Protein AF-A0A6H9WUI4-F1 (afdb_monomer_lite)

Structure (mmCIF, N/CA/C/O backbone):
data_AF-A0A6H9WUI4-F1
#
_entry.id   AF-A0A6H9WUI4-F1
#
loop_
_atom_site.group_PDB
_atom_site.id
_atom_site.type_symbol
_atom_site.label_atom_id
_atom_site.label_alt_id
_atom_site.label_comp_id
_atom_site.label_asym_id
_atom_site.label_entity_id
_atom_site.label_seq_id
_atom_site.pdbx_PDB_ins_code
_atom_site.Cartn_x
_atom_site.Cartn_y
_atom_site.Cartn_z
_atom_site.occupancy
_atom_site.B_iso_or_equiv
_atom_site.auth_seq_id
_atom_site.auth_comp_id
_atom_site.auth_asym_id
_atom_site.auth_atom_id
_atom_site.pdbx_PDB_model_num
ATOM 1 N N . MET A 1 1 ? 22.957 -16.340 -54.288 1.00 43.41 1 MET A N 1
ATOM 2 C CA . MET A 1 1 ? 23.029 -15.784 -52.915 1.00 43.41 1 MET A CA 1
ATOM 3 C C . MET A 1 1 ? 23.401 -14.308 -52.999 1.00 43.41 1 MET A C 1
ATOM 5 O O . MET A 1 1 ? 24.509 -13.999 -53.414 1.00 43.41 1 MET A O 1
ATOM 9 N N . VAL A 1 2 ? 22.471 -13.395 -52.703 1.00 37.38 2 VAL A N 1
ATOM 10 C CA . VAL A 1 2 ? 22.661 -11.944 -52.899 1.00 37.38 2 VAL A CA 1
ATOM 11 C C . VAL A 1 2 ? 23.048 -11.293 -51.569 1.00 37.38 2 VAL A C 1
ATOM 13 O O . VAL A 1 2 ? 22.235 -11.236 -50.652 1.00 37.38 2 VAL A O 1
ATOM 16 N N . LYS A 1 3 ? 24.286 -10.797 -51.455 1.00 42.44 3 LYS A N 1
ATOM 17 C CA . LYS A 1 3 ? 24.745 -9.995 -50.309 1.00 42.44 3 LYS A CA 1
ATOM 18 C C . LYS A 1 3 ? 24.276 -8.548 -50.497 1.00 42.44 3 LYS A C 1
ATOM 20 O O . LYS A 1 3 ? 24.784 -7.858 -51.377 1.00 42.44 3 LYS A O 1
ATOM 25 N N . ARG A 1 4 ? 23.324 -8.073 -49.688 1.00 42.03 4 ARG A N 1
ATOM 26 C CA . ARG A 1 4 ? 22.933 -6.652 -49.658 1.00 42.03 4 ARG A CA 1
ATOM 27 C C . ARG A 1 4 ? 23.746 -5.927 -48.583 1.00 42.03 4 ARG A C 1
ATOM 29 O O . ARG A 1 4 ? 23.638 -6.256 -47.408 1.00 42.03 4 ARG A O 1
ATOM 36 N N . LYS A 1 5 ? 24.568 -4.952 -48.985 1.00 41.75 5 LYS A N 1
ATOM 37 C CA . LYS A 1 5 ? 25.217 -3.997 -48.072 1.00 41.75 5 LYS A CA 1
ATOM 38 C C . LYS A 1 5 ? 24.222 -2.875 -47.771 1.00 41.75 5 LYS A C 1
ATOM 40 O O . LYS A 1 5 ? 23.892 -2.108 -48.671 1.00 41.75 5 LYS A O 1
ATOM 45 N N . ILE A 1 6 ? 23.751 -2.782 -46.531 1.00 48.28 6 ILE A N 1
ATOM 46 C CA . ILE A 1 6 ? 22.947 -1.650 -46.060 1.00 48.28 6 ILE A CA 1
ATOM 47 C C . ILE A 1 6 ? 23.926 -0.568 -45.602 1.00 48.28 6 ILE A C 1
ATOM 49 O O . ILE A 1 6 ? 24.725 -0.788 -44.696 1.00 48.28 6 ILE A O 1
ATOM 53 N N . LYS A 1 7 ? 23.909 0.583 -46.275 1.00 39.34 7 LYS A N 1
ATOM 54 C CA . LYS A 1 7 ? 24.725 1.752 -45.935 1.00 39.34 7 LYS A CA 1
ATOM 55 C C . LYS A 1 7 ? 23.821 2.734 -45.191 1.00 39.34 7 LYS A C 1
ATOM 57 O O . LYS A 1 7 ? 23.050 3.443 -45.830 1.00 39.34 7 LYS A O 1
ATOM 62 N N . MET A 1 8 ? 23.856 2.723 -43.857 1.00 41.19 8 MET A N 1
ATOM 63 C CA . MET A 1 8 ? 23.135 3.717 -43.053 1.00 41.19 8 MET A CA 1
ATOM 64 C C . MET A 1 8 ? 23.853 5.065 -43.175 1.00 41.19 8 MET A C 1
ATOM 66 O O . MET A 1 8 ? 25.068 5.145 -42.994 1.00 41.19 8 MET A O 1
ATOM 70 N N . LYS A 1 9 ? 23.112 6.112 -43.545 1.00 42.31 9 LYS A N 1
ATOM 71 C CA . LYS A 1 9 ? 23.585 7.498 -43.462 1.00 42.31 9 LYS A CA 1
ATOM 72 C C . LYS A 1 9 ? 23.380 7.982 -42.021 1.00 42.31 9 LYS A C 1
ATOM 74 O O . LYS A 1 9 ? 22.357 7.619 -41.440 1.00 42.31 9 LYS A O 1
ATOM 79 N N . PRO A 1 10 ? 24.294 8.782 -41.447 1.00 45.03 10 PRO A N 1
ATOM 80 C CA . PRO A 1 10 ? 24.057 9.383 -40.148 1.00 45.03 10 PRO A CA 1
ATOM 81 C C . PRO A 1 10 ? 22.957 10.428 -40.322 1.00 45.03 10 PRO A C 1
ATOM 83 O O . PRO A 1 10 ? 23.147 11.425 -41.014 1.00 45.03 10 PRO A O 1
ATOM 86 N N . THR A 1 11 ? 21.782 10.152 -39.767 1.00 49.56 11 THR A N 1
ATOM 87 C CA . THR A 1 11 ? 20.700 11.126 -39.655 1.00 49.56 11 THR A CA 1
ATOM 88 C C . THR A 1 11 ? 21.164 12.258 -38.753 1.00 49.56 11 THR A C 1
ATOM 90 O O . THR A 1 11 ? 21.470 12.056 -37.578 1.00 49.56 11 THR A O 1
ATOM 93 N N . GLU A 1 12 ? 21.250 13.435 -39.360 1.00 38.47 12 GLU A N 1
ATOM 94 C CA . GLU A 1 12 ? 21.400 14.731 -38.724 1.00 38.47 12 GLU A CA 1
ATOM 95 C C . GLU A 1 12 ? 20.343 14.857 -37.624 1.00 38.47 12 GLU A C 1
ATOM 97 O O . GLU A 1 12 ? 19.141 14.764 -37.878 1.00 38.47 12 GLU A O 1
ATOM 102 N N . TRP A 1 13 ? 20.797 15.022 -36.384 1.00 43.91 13 TRP A N 1
ATOM 103 C CA . TRP A 1 13 ? 19.933 15.360 -35.264 1.00 43.91 13 TRP A CA 1
ATOM 104 C C . TRP A 1 13 ? 19.529 16.817 -35.452 1.00 43.91 13 TRP A C 1
ATOM 106 O O . TRP A 1 13 ? 20.179 17.730 -34.948 1.00 43.91 13 TRP A O 1
ATOM 116 N N . SER A 1 14 ? 18.490 17.044 -36.254 1.00 41.25 14 SER A N 1
ATOM 117 C CA . SER A 1 14 ? 17.833 18.337 -36.325 1.00 41.25 14 SER A CA 1
ATOM 118 C C . SER A 1 14 ? 17.321 18.666 -34.928 1.00 41.25 14 SER A C 1
ATOM 120 O O . SER A 1 14 ? 16.414 18.012 -34.410 1.00 41.25 14 SER A O 1
ATOM 122 N N . THR A 1 15 ? 17.958 19.665 -34.329 1.00 40.44 15 THR A N 1
ATOM 123 C CA . THR A 1 15 ? 17.496 20.459 -33.197 1.00 40.44 15 THR A CA 1
ATOM 124 C C . THR A 1 15 ? 15.979 20.593 -33.205 1.00 40.44 15 THR A C 1
ATOM 126 O O . THR A 1 15 ? 15.416 21.324 -34.019 1.00 40.44 15 THR A O 1
ATOM 129 N N . LEU A 1 16 ? 15.318 19.906 -32.275 1.00 36.72 16 LEU A N 1
ATOM 130 C CA . LEU A 1 16 ? 13.961 20.245 -31.884 1.00 36.72 16 LEU A CA 1
ATOM 131 C C . LEU A 1 16 ? 14.070 21.533 -31.051 1.00 36.72 16 LEU A C 1
ATOM 133 O O . LEU A 1 16 ? 14.324 21.486 -29.849 1.00 36.72 16 LEU A O 1
ATOM 137 N N . GLN A 1 17 ? 13.987 22.694 -31.705 1.00 38.16 17 GLN A N 1
ATOM 138 C CA . GLN A 1 17 ? 13.782 23.961 -31.006 1.00 38.16 17 GLN A CA 1
ATOM 139 C C . GLN A 1 17 ? 12.387 23.915 -30.384 1.00 38.16 17 GLN A C 1
ATOM 141 O O . GLN A 1 17 ? 11.378 23.975 -31.080 1.00 38.16 17 GLN A O 1
ATOM 146 N N . VAL A 1 18 ? 12.342 23.743 -29.065 1.00 41.22 18 VAL A N 1
ATOM 147 C CA . VAL A 1 18 ? 11.125 23.933 -28.282 1.00 41.22 18 VAL A CA 1
ATOM 148 C C . VAL A 1 18 ? 11.071 25.417 -27.946 1.00 41.22 18 VAL A C 1
ATOM 150 O O . VAL A 1 18 ? 11.815 25.897 -27.091 1.00 41.22 18 VAL A O 1
ATOM 153 N N . ASP A 1 19 ? 10.240 26.156 -28.673 1.00 38.38 19 ASP A N 1
ATOM 154 C CA . ASP A 1 19 ? 9.913 27.537 -28.344 1.00 38.38 19 ASP A CA 1
ATOM 155 C C . ASP A 1 19 ? 9.240 27.586 -26.967 1.00 38.38 19 ASP A C 1
ATOM 157 O O . ASP A 1 19 ? 8.156 27.034 -26.774 1.00 38.38 19 ASP A O 1
ATOM 161 N N . GLY A 1 20 ? 9.868 28.267 -26.006 1.00 37.53 20 GLY A N 1
ATOM 162 C CA . GLY A 1 20 ? 9.197 28.671 -24.772 1.00 37.53 20 GLY A CA 1
ATOM 163 C C . GLY A 1 20 ? 10.034 28.548 -23.504 1.00 37.53 20 GLY A C 1
ATOM 164 O O . GLY A 1 20 ? 10.175 27.472 -22.939 1.00 37.53 20 GLY A O 1
ATOM 165 N N . HIS A 1 21 ? 10.456 29.712 -23.007 1.00 35.44 21 HIS A N 1
ATOM 166 C CA . HIS A 1 21 ? 10.958 29.999 -21.659 1.00 35.44 21 HIS A CA 1
ATOM 167 C C . HIS A 1 21 ? 12.377 29.534 -21.288 1.00 35.44 21 HIS A C 1
ATOM 169 O O . HIS A 1 21 ? 12.628 28.426 -20.826 1.00 35.44 21 HIS A O 1
ATOM 175 N N . LEU A 1 22 ? 13.291 30.510 -21.356 1.00 41.66 22 LEU A N 1
ATOM 176 C CA . LEU A 1 22 ? 14.545 30.572 -20.605 1.00 41.66 22 LEU A CA 1
ATOM 177 C C . LEU A 1 22 ? 14.272 30.466 -19.093 1.00 41.66 22 LEU A C 1
ATOM 179 O O . LEU A 1 22 ? 14.071 31.468 -18.411 1.00 41.66 22 LEU A O 1
ATOM 183 N N . GLY A 1 23 ? 14.284 29.244 -18.569 1.00 34.56 23 GLY A N 1
ATOM 184 C CA . GLY A 1 23 ? 14.557 28.964 -17.164 1.00 34.56 23 GLY A CA 1
ATOM 185 C C . GLY A 1 23 ? 16.007 28.518 -17.038 1.00 34.56 23 GLY A C 1
ATOM 186 O O . GLY A 1 23 ? 16.352 27.419 -17.461 1.00 34.56 23 GLY A O 1
ATOM 187 N N . GLN A 1 24 ? 16.867 29.379 -16.496 1.00 44.50 24 GLN A N 1
ATOM 188 C CA . GLN A 1 24 ? 18.247 29.040 -16.154 1.00 44.50 24 GLN A CA 1
ATOM 189 C C . GLN A 1 24 ? 18.256 27.884 -15.141 1.00 44.50 24 GLN A C 1
ATOM 191 O O . GLN A 1 24 ? 18.056 28.098 -13.949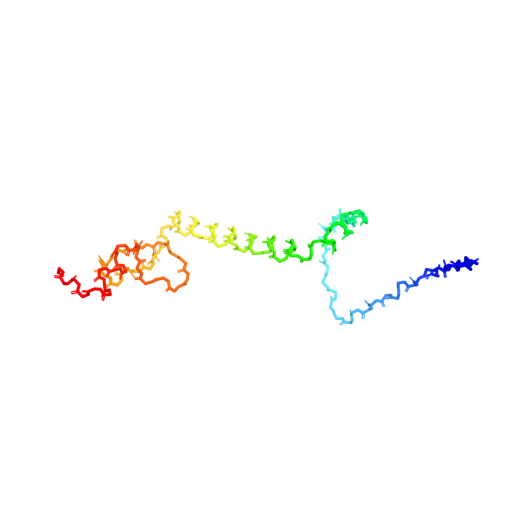 1.00 44.50 24 GLN A O 1
ATOM 196 N N . ALA A 1 25 ? 18.515 26.662 -15.602 1.00 37.59 25 ALA A N 1
ATOM 197 C CA . ALA A 1 25 ? 18.956 25.572 -14.742 1.00 37.59 25 ALA A CA 1
ATOM 198 C C . ALA A 1 25 ? 20.489 25.582 -14.720 1.00 37.59 25 ALA A C 1
ATOM 200 O O . ALA A 1 25 ? 21.158 24.839 -15.434 1.00 37.59 25 ALA A O 1
ATOM 201 N N . ALA A 1 26 ? 21.051 26.484 -13.918 1.00 40.09 26 ALA A N 1
ATOM 202 C CA . ALA A 1 26 ? 22.430 26.352 -13.483 1.00 40.09 26 ALA A CA 1
ATOM 203 C C . ALA A 1 26 ? 22.545 25.076 -12.628 1.00 40.09 26 ALA A C 1
ATOM 205 O O . ALA A 1 26 ? 21.848 24.948 -11.624 1.00 40.09 26 ALA A O 1
ATOM 206 N N . GLY A 1 27 ? 23.430 24.150 -13.013 1.00 38.66 27 GLY A N 1
ATOM 207 C CA . GLY A 1 27 ? 23.971 23.158 -12.076 1.00 38.66 27 GLY A CA 1
ATOM 208 C C . GLY A 1 27 ? 23.563 21.690 -12.231 1.00 38.66 27 GLY A C 1
ATOM 209 O O . GLY A 1 27 ? 23.557 20.986 -11.229 1.00 38.66 27 GLY A O 1
ATOM 210 N N . MET A 1 28 ? 23.278 21.188 -13.436 1.00 39.03 28 MET A N 1
ATOM 211 C CA . MET A 1 28 ? 23.277 19.736 -13.696 1.00 39.03 28 MET A CA 1
ATOM 212 C C . MET A 1 28 ? 23.970 19.439 -15.029 1.00 39.03 28 MET A C 1
ATOM 214 O O . MET A 1 28 ? 23.330 19.116 -16.025 1.00 39.03 28 MET A O 1
ATOM 218 N N . GLY A 1 29 ? 25.292 19.611 -15.047 1.00 37.81 29 GLY A N 1
ATOM 219 C CA . GLY A 1 29 ? 26.129 18.998 -16.072 1.00 37.81 29 GLY A CA 1
ATOM 220 C C . GLY A 1 29 ? 26.135 17.481 -15.877 1.00 37.81 29 GLY A C 1
ATOM 221 O O . GLY A 1 29 ? 26.319 16.999 -14.763 1.00 37.81 29 GLY A O 1
ATOM 222 N N . ASP A 1 30 ? 25.920 16.767 -16.975 1.00 46.34 30 ASP A N 1
ATOM 223 C CA . ASP A 1 30 ? 26.497 15.447 -17.226 1.00 46.34 30 ASP A CA 1
ATOM 224 C C . ASP A 1 30 ? 26.037 14.289 -16.317 1.00 46.34 30 ASP A C 1
ATOM 226 O O . ASP A 1 30 ? 26.836 13.655 -15.637 1.00 46.34 30 ASP A O 1
ATOM 230 N N . VAL A 1 31 ? 24.745 13.932 -16.359 1.00 45.62 31 VAL A N 1
ATOM 231 C CA . VAL A 1 31 ? 24.275 12.596 -15.914 1.00 45.62 31 VAL A CA 1
ATOM 232 C C . VAL A 1 31 ? 23.291 11.995 -16.922 1.00 45.62 31 VAL A C 1
ATOM 234 O O . VAL A 1 31 ? 22.192 11.563 -16.592 1.00 45.62 31 VAL A O 1
ATOM 237 N N . PHE A 1 32 ? 23.673 11.992 -18.193 1.00 45.38 32 PHE A N 1
ATOM 238 C CA . PHE A 1 32 ? 23.088 11.084 -19.175 1.00 45.38 32 PHE A CA 1
ATOM 239 C C . PHE A 1 32 ? 24.235 10.295 -19.801 1.00 45.38 32 PHE A C 1
ATOM 241 O O . PHE A 1 32 ? 24.622 10.525 -20.943 1.00 45.38 32 PHE A O 1
ATOM 248 N N . GLU A 1 33 ? 24.799 9.355 -19.038 1.00 53.91 33 GLU A N 1
ATOM 249 C CA . GLU A 1 33 ? 25.398 8.185 -19.674 1.00 53.91 33 GLU A CA 1
ATOM 250 C C . GLU A 1 33 ? 24.268 7.498 -20.439 1.00 53.91 33 GLU A C 1
ATOM 252 O O . GLU A 1 33 ? 23.364 6.882 -19.872 1.00 53.91 33 GLU A O 1
ATOM 257 N N . ILE A 1 34 ? 24.266 7.717 -21.750 1.00 64.62 34 ILE A N 1
ATOM 258 C CA . ILE A 1 34 ? 23.425 7.001 -22.696 1.00 64.62 34 ILE A CA 1
ATOM 259 C C . ILE A 1 34 ? 23.685 5.517 -22.429 1.00 64.62 34 ILE A C 1
ATOM 261 O O . ILE A 1 34 ? 24.821 5.065 -22.562 1.00 64.62 34 ILE A O 1
ATOM 265 N N . MET A 1 35 ? 22.652 4.787 -21.993 1.00 68.31 35 MET A N 1
ATOM 266 C CA . MET A 1 35 ? 22.744 3.347 -21.748 1.00 68.31 35 MET A CA 1
ATOM 267 C C . MET A 1 35 ? 23.469 2.666 -22.918 1.00 68.31 35 MET A C 1
ATOM 269 O O . MET A 1 35 ? 23.106 2.937 -24.070 1.00 68.31 35 MET A O 1
ATOM 273 N N . PRO A 1 36 ? 24.450 1.784 -22.652 1.00 75.19 36 PRO A N 1
ATOM 274 C CA . PRO A 1 36 ? 25.128 1.045 -23.703 1.00 75.19 36 PRO A CA 1
ATOM 275 C C . PRO A 1 36 ? 24.106 0.346 -24.612 1.00 75.19 36 PRO A C 1
ATOM 277 O O . PRO A 1 36 ? 23.083 -0.146 -24.120 1.00 75.19 36 PRO A O 1
ATOM 280 N N . PRO A 1 37 ? 24.334 0.303 -25.931 1.00 68.38 37 PRO A N 1
ATOM 281 C CA . PRO A 1 37 ? 23.371 -0.252 -26.875 1.00 68.38 37 PRO A CA 1
ATOM 282 C C . PRO A 1 37 ? 23.026 -1.715 -26.566 1.00 68.38 37 PRO A C 1
ATOM 284 O O . PRO A 1 37 ? 21.866 -2.091 -26.719 1.00 68.38 37 PRO A O 1
ATOM 287 N N . GLU A 1 38 ? 23.957 -2.507 -26.018 1.00 72.75 38 GLU A N 1
ATOM 288 C CA . GLU A 1 38 ? 23.668 -3.875 -25.564 1.00 72.75 38 GLU A CA 1
ATOM 289 C C . GLU A 1 38 ? 22.575 -3.951 -24.480 1.00 72.75 38 GLU A C 1
ATOM 291 O O . GLU A 1 38 ? 21.790 -4.898 -24.442 1.00 72.75 38 GLU A O 1
ATOM 296 N N . TYR A 1 39 ? 22.471 -2.932 -23.624 1.00 69.25 39 TYR A N 1
ATOM 297 C CA . TYR A 1 39 ? 21.442 -2.847 -22.586 1.00 69.25 39 TYR A CA 1
ATOM 298 C C . TYR A 1 39 ? 20.073 -2.509 -23.177 1.00 69.25 39 TYR A C 1
ATOM 300 O O . TYR A 1 39 ? 19.048 -3.007 -22.711 1.00 69.25 39 TYR A O 1
ATOM 308 N N . VAL A 1 40 ? 20.045 -1.674 -24.217 1.00 67.12 40 VAL A N 1
ATOM 309 C CA . VAL A 1 40 ? 18.815 -1.354 -24.949 1.00 67.12 40 VAL A CA 1
ATOM 310 C C . VAL A 1 40 ? 18.321 -2.591 -25.696 1.00 67.12 40 VAL A C 1
ATOM 312 O O . VAL A 1 40 ? 17.137 -2.905 -25.626 1.00 67.12 40 VAL A O 1
ATOM 315 N N . GLU A 1 41 ? 19.216 -3.331 -26.350 1.00 66.06 41 GLU A N 1
ATOM 316 C CA . GLU A 1 41 ? 18.873 -4.573 -27.051 1.00 66.06 41 GLU A CA 1
ATOM 317 C C . GLU A 1 41 ? 18.334 -5.648 -26.097 1.00 66.06 41 GLU A C 1
ATOM 319 O O . GLU A 1 41 ? 17.323 -6.280 -26.405 1.00 66.06 41 GLU A O 1
ATOM 324 N N . ALA A 1 42 ? 18.924 -5.799 -24.907 1.00 67.88 42 ALA A N 1
ATOM 325 C CA . ALA A 1 42 ? 18.420 -6.710 -23.878 1.00 67.88 42 ALA A CA 1
ATOM 326 C C . ALA A 1 42 ? 17.014 -6.323 -23.374 1.00 67.88 42 ALA A C 1
ATOM 328 O O . ALA A 1 42 ? 16.157 -7.188 -23.202 1.00 67.88 42 ALA A O 1
ATOM 329 N N . LEU A 1 43 ? 16.735 -5.027 -23.191 1.00 64.12 43 LEU A N 1
ATOM 330 C CA . LEU A 1 43 ? 15.402 -4.544 -22.802 1.00 64.12 43 LEU A CA 1
ATOM 331 C C . LEU A 1 43 ? 14.362 -4.680 -23.921 1.00 64.12 43 LEU A C 1
ATOM 333 O O . LEU A 1 43 ? 13.178 -4.850 -23.642 1.00 64.12 43 LEU A O 1
ATOM 337 N N . VAL A 1 44 ? 14.785 -4.596 -25.182 1.00 67.31 44 VAL A N 1
ATOM 338 C CA . VAL A 1 44 ? 13.917 -4.834 -26.345 1.00 67.31 44 VAL A CA 1
ATOM 339 C C . VAL A 1 44 ? 13.622 -6.330 -26.514 1.00 67.31 44 VAL A C 1
ATOM 341 O O . VAL A 1 44 ? 12.532 -6.680 -26.965 1.00 67.31 44 VAL A O 1
ATOM 344 N N . ALA A 1 45 ? 14.551 -7.211 -26.124 1.00 73.62 45 ALA A N 1
ATOM 345 C CA . ALA A 1 45 ? 14.36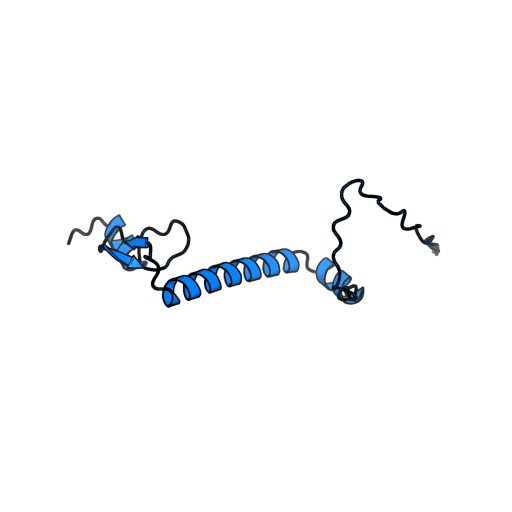8 -8.663 -26.164 1.00 73.62 45 ALA A CA 1
ATOM 346 C C . ALA A 1 45 ? 13.313 -9.170 -25.162 1.00 73.62 45 ALA A C 1
ATOM 348 O O . ALA A 1 45 ? 12.642 -10.166 -25.434 1.00 73.62 45 ALA A O 1
ATOM 349 N N . GLU A 1 46 ? 13.120 -8.467 -24.044 1.00 72.38 46 GLU A N 1
ATOM 350 C CA . GLU A 1 46 ? 12.102 -8.776 -23.037 1.00 72.38 46 GLU A CA 1
ATOM 351 C C . GLU A 1 46 ? 11.187 -7.556 -22.795 1.00 72.38 46 GLU A C 1
ATOM 353 O O . GLU A 1 46 ? 11.376 -6.797 -21.836 1.00 72.38 46 GLU A O 1
ATOM 358 N N . PRO A 1 47 ? 10.161 -7.349 -23.643 1.00 73.69 47 PRO A N 1
ATOM 359 C CA . PRO A 1 47 ? 9.349 -6.127 -23.641 1.00 73.69 47 PRO A CA 1
ATOM 360 C C . PRO A 1 47 ? 8.583 -5.884 -22.329 1.00 73.69 47 PRO A C 1
ATOM 362 O O . PRO A 1 47 ? 8.180 -4.753 -22.046 1.00 73.69 47 PRO A O 1
ATOM 365 N N . ASP A 1 48 ? 8.413 -6.920 -21.505 1.00 84.44 48 ASP A N 1
ATOM 366 C CA . ASP A 1 48 ? 7.705 -6.858 -20.226 1.00 84.44 48 ASP A CA 1
ATOM 367 C C . ASP A 1 48 ? 8.579 -6.374 -19.053 1.00 84.44 48 ASP A C 1
ATOM 369 O O . ASP A 1 48 ? 8.036 -5.976 -18.015 1.00 84.44 48 ASP A O 1
ATOM 373 N N . ILE A 1 49 ? 9.913 -6.321 -19.204 1.00 85.12 49 ILE A N 1
ATOM 374 C CA . ILE A 1 49 ? 10.818 -5.876 -18.128 1.00 85.12 49 ILE A CA 1
ATOM 375 C C . ILE A 1 49 ? 10.527 -4.427 -17.738 1.00 85.12 49 ILE A C 1
ATOM 377 O O . ILE A 1 49 ? 10.386 -4.112 -16.556 1.00 85.12 49 ILE A O 1
ATOM 381 N N . VAL A 1 50 ? 10.438 -3.518 -18.712 1.00 83.88 50 VAL A N 1
ATOM 382 C CA . VAL A 1 50 ? 10.278 -2.083 -18.424 1.00 83.88 50 VAL A CA 1
ATOM 383 C C . VAL A 1 50 ? 8.944 -1.792 -17.714 1.00 83.88 50 VAL A C 1
ATOM 385 O O . VAL A 1 50 ? 8.959 -1.094 -16.694 1.00 83.88 50 VAL A O 1
ATOM 388 N N . PRO A 1 51 ? 7.791 -2.328 -18.164 1.00 89.38 51 PRO A N 1
ATOM 389 C CA . PRO A 1 51 ? 6.547 -2.259 -17.400 1.00 89.38 51 PRO A CA 1
ATOM 390 C C . PRO A 1 51 ? 6.661 -2.833 -15.980 1.00 89.38 51 PRO A C 1
ATOM 392 O O . PRO A 1 51 ? 6.192 -2.195 -15.033 1.00 89.38 51 PRO A O 1
ATOM 395 N N . ALA A 1 52 ? 7.306 -3.991 -15.805 1.00 85.62 52 ALA A N 1
ATOM 396 C CA . ALA A 1 52 ? 7.474 -4.617 -14.495 1.00 85.62 52 ALA A CA 1
ATOM 397 C C . ALA A 1 52 ? 8.317 -3.750 -13.545 1.00 85.62 52 ALA A C 1
ATOM 399 O O . ALA A 1 52 ? 7.906 -3.495 -12.409 1.00 85.62 52 ALA A O 1
ATOM 400 N N . LEU A 1 53 ? 9.448 -3.219 -14.016 1.00 88.81 53 LEU A N 1
ATOM 401 C CA . LEU A 1 53 ? 10.300 -2.312 -13.244 1.00 88.81 53 LEU A CA 1
ATOM 402 C C . LEU A 1 53 ? 9.539 -1.053 -12.812 1.00 88.81 53 LEU A C 1
ATOM 404 O O . LEU A 1 53 ? 9.597 -0.670 -11.643 1.00 88.81 53 LEU A O 1
ATOM 408 N N . ARG A 1 54 ? 8.747 -0.451 -13.708 1.00 88.50 54 ARG A N 1
ATOM 409 C CA . ARG A 1 54 ? 7.897 0.709 -13.376 1.00 88.50 54 ARG A CA 1
ATOM 410 C C . ARG A 1 54 ? 6.833 0.374 -12.329 1.00 88.50 54 ARG A C 1
ATOM 412 O O . ARG A 1 54 ? 6.559 1.182 -11.434 1.00 88.50 54 ARG A O 1
ATOM 419 N N . ALA A 1 55 ? 6.225 -0.808 -12.416 1.00 89.38 55 ALA A N 1
ATOM 420 C CA . ALA A 1 55 ? 5.254 -1.271 -11.427 1.00 89.38 55 ALA A CA 1
ATOM 421 C C . ALA A 1 55 ? 5.906 -1.454 -10.045 1.00 89.38 55 ALA A C 1
ATOM 423 O O . ALA A 1 55 ? 5.355 -0.997 -9.037 1.00 89.38 55 ALA A O 1
ATOM 424 N N . HIS A 1 56 ? 7.105 -2.043 -9.997 1.00 91.88 56 HIS A N 1
ATOM 425 C CA . HIS A 1 56 ? 7.895 -2.179 -8.773 1.00 91.88 56 HIS A CA 1
ATOM 426 C C . HIS A 1 56 ? 8.289 -0.824 -8.179 1.00 91.88 56 HIS A C 1
ATOM 428 O O . HIS A 1 56 ? 8.088 -0.600 -6.984 1.00 91.88 56 HIS A O 1
ATOM 434 N N . GLU A 1 57 ? 8.771 0.109 -8.998 1.00 94.50 57 GLU A N 1
ATOM 435 C CA . GLU A 1 57 ? 9.112 1.463 -8.559 1.00 94.50 57 GLU A CA 1
ATOM 436 C C . GLU A 1 57 ? 7.898 2.174 -7.939 1.00 94.50 57 GLU A C 1
ATOM 438 O O . GLU A 1 57 ? 7.972 2.754 -6.852 1.00 94.50 57 GLU A O 1
ATOM 443 N N . THR A 1 58 ? 6.739 2.064 -8.591 1.00 92.62 58 THR A N 1
ATOM 444 C CA . THR A 1 58 ? 5.480 2.626 -8.091 1.00 92.62 58 THR A CA 1
ATOM 445 C C . THR A 1 58 ? 5.097 2.017 -6.741 1.00 92.62 58 THR A C 1
ATOM 447 O O . THR A 1 58 ? 4.714 2.742 -5.817 1.00 92.62 58 THR A O 1
ATOM 450 N N . ALA A 1 59 ? 5.232 0.697 -6.590 1.00 89.56 59 ALA A N 1
ATOM 451 C CA . ALA A 1 59 ? 4.955 0.007 -5.335 1.00 89.56 59 ALA A CA 1
ATOM 452 C C . ALA A 1 59 ? 5.890 0.470 -4.204 1.00 89.56 59 ALA A C 1
ATOM 454 O O . ALA A 1 59 ? 5.421 0.722 -3.090 1.00 89.56 59 ALA A O 1
ATOM 455 N N . LEU A 1 60 ? 7.184 0.652 -4.492 1.00 94.56 60 LEU A N 1
ATOM 456 C CA . LEU A 1 60 ? 8.168 1.156 -3.529 1.00 94.56 60 LEU A CA 1
ATOM 457 C C . LEU A 1 60 ? 7.869 2.598 -3.107 1.00 94.56 60 LEU A C 1
ATOM 459 O O . LEU A 1 60 ? 7.856 2.889 -1.910 1.00 94.56 60 LEU A O 1
ATOM 463 N N . ARG A 1 61 ? 7.531 3.487 -4.052 1.00 92.81 61 ARG A N 1
ATOM 464 C CA . ARG A 1 61 ? 7.106 4.865 -3.737 1.00 92.81 61 ARG A CA 1
ATOM 465 C C . ARG A 1 61 ? 5.883 4.879 -2.816 1.00 92.81 61 ARG A C 1
ATOM 467 O O . ARG A 1 61 ? 5.845 5.639 -1.850 1.00 92.81 61 ARG A O 1
ATOM 474 N N . GLN A 1 62 ? 4.887 4.029 -3.074 1.00 89.25 62 GLN A N 1
ATOM 475 C CA . GLN A 1 62 ? 3.699 3.914 -2.216 1.00 89.25 62 GLN A CA 1
ATOM 476 C C . GLN A 1 62 ? 4.008 3.309 -0.841 1.00 89.25 62 GLN A C 1
ATOM 478 O O . GLN A 1 62 ? 3.377 3.674 0.150 1.00 89.25 62 GLN A O 1
ATOM 483 N N . PHE A 1 63 ? 4.940 2.360 -0.761 1.00 89.25 63 PHE A N 1
ATOM 484 C CA . PHE A 1 63 ? 5.380 1.796 0.511 1.00 89.25 63 PHE A CA 1
ATOM 485 C C . PHE A 1 63 ? 6.091 2.845 1.366 1.00 89.25 63 PHE A C 1
ATOM 487 O O . PHE A 1 63 ? 5.700 3.035 2.515 1.00 89.25 63 PHE A O 1
ATOM 494 N N . ARG A 1 64 ? 7.037 3.589 0.784 1.00 92.81 64 ARG A N 1
ATOM 495 C CA . ARG A 1 64 ? 7.750 4.674 1.467 1.00 92.81 64 ARG A CA 1
ATOM 496 C C . ARG A 1 64 ? 6.791 5.697 2.078 1.00 92.81 64 ARG A C 1
ATOM 498 O O . ARG A 1 64 ? 6.876 5.953 3.272 1.00 92.81 64 ARG A O 1
ATOM 505 N N . LYS A 1 65 ? 5.813 6.184 1.305 1.00 89.12 65 LYS A N 1
ATOM 506 C CA . LYS A 1 65 ? 4.789 7.121 1.807 1.00 89.12 65 LYS A CA 1
ATOM 507 C C . LYS A 1 65 ? 4.025 6.583 3.020 1.00 89.12 65 LYS A C 1
ATOM 509 O O . LYS A 1 65 ? 3.704 7.333 3.930 1.00 89.12 65 LYS A O 1
ATOM 514 N N . ARG A 1 66 ? 3.728 5.279 3.050 1.00 85.94 66 ARG A N 1
ATOM 515 C CA . ARG A 1 66 ? 3.044 4.657 4.197 1.00 85.94 66 ARG A CA 1
ATOM 516 C C . ARG A 1 66 ? 3.929 4.602 5.438 1.00 85.94 66 ARG A C 1
ATOM 518 O O . ARG A 1 66 ? 3.416 4.790 6.534 1.00 85.94 66 ARG A O 1
ATOM 525 N N . VAL A 1 67 ? 5.224 4.336 5.272 1.00 90.25 67 VAL A N 1
ATOM 526 C CA . VAL A 1 67 ? 6.186 4.348 6.383 1.00 90.25 67 VAL A CA 1
ATOM 527 C C . VAL A 1 67 ? 6.347 5.764 6.937 1.00 90.25 67 VAL A C 1
ATOM 529 O O . VAL A 1 67 ? 6.293 5.937 8.147 1.00 90.25 67 VAL A O 1
ATOM 532 N N . GLU A 1 68 ? 6.455 6.772 6.070 1.00 89.44 68 GLU A N 1
ATOM 533 C CA . GLU A 1 68 ? 6.522 8.184 6.479 1.00 89.44 68 GLU A CA 1
ATOM 534 C C . GLU A 1 68 ? 5.251 8.610 7.237 1.00 89.44 68 GLU A C 1
ATOM 536 O O . GLU A 1 68 ? 5.344 9.192 8.313 1.00 89.44 68 GLU A O 1
ATOM 541 N N . ALA A 1 69 ? 4.061 8.234 6.752 1.00 84.81 69 ALA A N 1
ATOM 542 C CA . ALA A 1 69 ? 2.795 8.494 7.445 1.00 84.81 69 ALA A CA 1
ATOM 543 C C . ALA A 1 69 ? 2.736 7.852 8.846 1.00 84.81 69 ALA A C 1
ATOM 545 O O . ALA A 1 69 ? 2.245 8.465 9.791 1.00 84.81 69 ALA A O 1
ATOM 546 N N . LEU A 1 70 ? 3.260 6.628 8.990 1.00 85.62 70 LEU A N 1
ATOM 547 C CA . LEU A 1 70 ? 3.373 5.944 10.284 1.00 85.62 70 LEU A CA 1
ATOM 548 C C . LEU A 1 70 ? 4.340 6.668 11.229 1.00 85.62 70 LEU A C 1
ATOM 550 O O . LEU A 1 70 ? 4.033 6.826 12.407 1.00 85.62 70 LEU A O 1
ATOM 554 N N . GLN A 1 71 ? 5.492 7.109 10.720 1.00 87.62 71 GLN A N 1
ATOM 555 C CA . GLN A 1 71 ? 6.493 7.844 11.499 1.00 87.62 71 GLN A CA 1
ATOM 556 C C . GLN A 1 71 ? 5.972 9.208 11.964 1.00 87.62 71 GLN A C 1
ATOM 558 O O . GLN A 1 71 ? 6.220 9.601 13.100 1.00 87.62 71 GLN A O 1
ATOM 563 N N . ASN A 1 72 ? 5.207 9.895 11.116 1.00 87.56 72 ASN A N 1
ATOM 564 C CA . ASN A 1 72 ? 4.619 11.201 11.414 1.00 87.56 72 ASN A CA 1
ATOM 565 C C . ASN A 1 72 ? 3.332 11.117 12.254 1.00 87.56 72 ASN A C 1
ATOM 567 O O . ASN A 1 72 ? 2.762 12.149 12.602 1.00 87.56 72 ASN A O 1
ATOM 571 N N . GLY A 1 73 ? 2.850 9.908 12.567 1.00 83.88 73 GLY A N 1
ATOM 572 C CA . GLY A 1 73 ? 1.614 9.710 13.324 1.00 83.88 73 GLY A CA 1
ATOM 573 C C . GLY A 1 73 ? 0.357 10.182 12.587 1.00 83.88 73 GLY A C 1
ATOM 574 O O . GLY A 1 73 ? -0.632 10.539 13.230 1.00 83.88 73 GLY A O 1
ATOM 575 N N . GLU A 1 74 ? 0.378 10.211 11.251 1.00 83.19 74 GLU A N 1
ATOM 576 C CA . GLU A 1 74 ? -0.780 10.629 10.464 1.00 83.19 74 GLU A CA 1
ATOM 577 C C . GLU A 1 74 ? -1.977 9.702 10.728 1.00 83.19 74 GLU A C 1
ATOM 579 O O . GLU A 1 74 ? -1.812 8.485 10.861 1.00 83.19 74 GLU A O 1
ATOM 584 N N . PRO A 1 75 ? -3.210 10.233 10.793 1.00 74.62 75 PRO A N 1
ATOM 585 C CA . PRO A 1 75 ? -4.378 9.400 11.023 1.00 74.62 75 PRO A CA 1
ATOM 586 C C . PRO A 1 75 ? -4.587 8.439 9.843 1.00 74.62 75 PRO A C 1
ATOM 588 O O . PRO A 1 75 ? -4.909 8.845 8.727 1.00 74.62 75 PRO A O 1
ATOM 591 N N . GLY A 1 76 ? -4.405 7.142 10.101 1.00 81.69 76 GLY A N 1
ATOM 592 C CA . GLY A 1 76 ? -4.732 6.076 9.156 1.00 81.69 76 GLY A CA 1
ATOM 593 C C . GLY A 1 76 ? -6.236 5.967 8.871 1.00 81.69 76 GLY A C 1
ATOM 594 O O . GLY A 1 76 ? -7.073 6.590 9.523 1.00 81.69 76 GLY A O 1
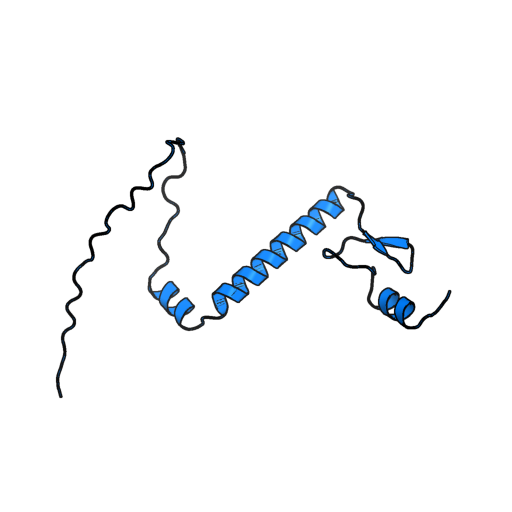ATOM 595 N N . THR A 1 77 ? -6.593 5.126 7.903 1.00 86.75 77 THR A N 1
ATOM 596 C CA . THR A 1 77 ? -7.995 4.814 7.590 1.00 86.75 77 THR A CA 1
AT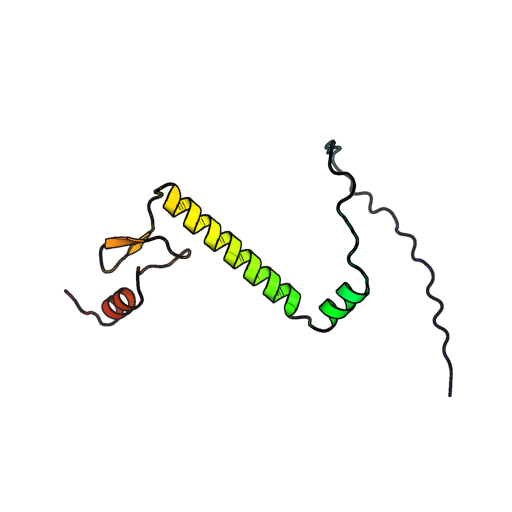OM 597 C C . THR A 1 77 ? -8.617 3.991 8.717 1.00 86.75 77 THR A C 1
ATOM 599 O O . THR A 1 77 ? -7.940 3.175 9.343 1.00 86.75 77 THR A O 1
ATOM 602 N N . GLU A 1 78 ? -9.905 4.186 8.982 1.00 91.56 78 GLU A N 1
ATOM 603 C CA . GLU A 1 78 ? -10.635 3.417 9.987 1.00 91.56 78 GLU A CA 1
ATOM 604 C C . GLU A 1 78 ? -11.224 2.134 9.388 1.00 91.56 78 GLU A C 1
ATOM 606 O O . GLU A 1 78 ? -11.761 2.130 8.281 1.00 91.56 78 GLU A O 1
ATOM 611 N N . CYS A 1 79 ? -11.094 1.016 10.102 1.00 93.06 79 CYS A N 1
ATOM 612 C CA . CYS A 1 79 ? -11.685 -0.251 9.689 1.00 93.06 79 CYS A CA 1
ATOM 613 C C . CYS A 1 79 ? -13.196 -0.249 9.933 1.00 93.06 79 CYS A C 1
ATOM 615 O O . CYS A 1 79 ? -13.624 -0.203 11.084 1.00 93.06 79 CYS A O 1
ATOM 617 N N . GLU A 1 80 ? -13.991 -0.461 8.885 1.00 92.81 80 GLU A N 1
ATOM 618 C CA . GLU A 1 80 ? -15.462 -0.466 8.975 1.00 92.81 80 GLU A CA 1
ATOM 619 C C . GLU A 1 80 ? -16.035 -1.577 9.869 1.00 92.81 80 GLU A C 1
ATOM 621 O O . GLU A 1 80 ? -17.193 -1.516 10.269 1.00 92.81 80 GLU A O 1
ATOM 626 N N . ARG A 1 81 ? -15.246 -2.614 10.187 1.00 91.50 81 ARG A N 1
ATOM 627 C CA . ARG A 1 81 ? -15.691 -3.711 11.061 1.00 91.50 81 ARG A CA 1
ATOM 628 C C . ARG A 1 81 ? -15.336 -3.506 12.531 1.00 91.50 81 ARG A C 1
ATOM 630 O O . ARG A 1 81 ? -16.113 -3.908 13.386 1.00 91.50 81 ARG A O 1
ATOM 637 N N . CYS A 1 82 ? -14.143 -2.994 12.834 1.00 92.00 82 CYS A N 1
ATOM 638 C CA . CYS A 1 82 ? -13.610 -2.991 14.204 1.00 92.00 82 CYS A CA 1
ATOM 639 C C . CYS A 1 82 ? -13.183 -1.615 14.721 1.00 92.00 82 CYS A C 1
ATOM 641 O O . CYS A 1 82 ? -12.641 -1.543 15.820 1.00 92.00 82 CYS A O 1
ATOM 643 N N . GLY A 1 83 ? -13.340 -0.548 13.930 1.00 90.38 83 GLY A N 1
ATOM 644 C CA . GLY A 1 83 ? -12.982 0.822 14.316 1.00 90.38 83 GLY A CA 1
ATOM 645 C C . GLY A 1 83 ? -11.477 1.076 14.477 1.00 90.38 83 GLY A C 1
ATOM 646 O O . GLY A 1 83 ? -11.053 2.186 14.781 1.00 90.38 83 GLY A O 1
ATOM 647 N N . LYS A 1 84 ? -10.621 0.063 14.282 1.00 90.25 84 LYS A N 1
ATOM 648 C CA . LYS A 1 84 ? -9.167 0.236 14.391 1.00 90.25 84 LYS A CA 1
ATOM 649 C C . LYS A 1 84 ? -8.653 1.087 13.236 1.00 90.25 84 LYS A C 1
ATOM 651 O O . LYS A 1 84 ? -8.932 0.778 12.075 1.00 90.25 84 LYS A O 1
ATOM 656 N N . ARG A 1 85 ? -7.840 2.096 13.555 1.00 89.12 85 ARG A N 1
ATOM 657 C CA . ARG A 1 85 ? -7.076 2.863 12.565 1.00 89.12 85 ARG A CA 1
ATOM 658 C C . ARG A 1 85 ? -5.914 2.029 12.035 1.00 89.12 85 ARG A C 1
ATOM 660 O O . ARG A 1 85 ? -5.226 1.362 12.804 1.00 89.12 85 ARG A O 1
ATOM 667 N N . PHE A 1 86 ? -5.709 2.048 10.723 1.00 87.81 86 PHE A N 1
ATOM 668 C CA . PHE A 1 86 ? -4.641 1.306 10.060 1.00 87.81 86 PHE A CA 1
ATOM 669 C C . PHE A 1 86 ? -4.145 2.033 8.805 1.00 87.81 86 PHE A C 1
ATOM 671 O O . PHE A 1 86 ? -4.893 2.738 8.129 1.00 87.81 86 PHE A O 1
ATOM 678 N N . HIS A 1 87 ? -2.866 1.843 8.475 1.00 85.25 87 HIS A N 1
ATOM 679 C CA . HIS A 1 87 ? -2.265 2.418 7.271 1.00 85.25 87 HIS A CA 1
ATOM 680 C C . HIS A 1 87 ? -2.337 1.415 6.128 1.00 85.25 87 HIS A C 1
ATOM 682 O O . HIS A 1 87 ? -1.678 0.373 6.128 1.00 85.25 87 HIS A O 1
ATOM 688 N N . ALA A 1 88 ? -3.156 1.735 5.136 1.00 83.12 88 ALA A N 1
ATOM 689 C CA . ALA A 1 88 ? -3.499 0.823 4.062 1.00 83.12 88 ALA A CA 1
ATOM 690 C C . ALA A 1 88 ? -3.243 1.428 2.687 1.00 83.12 88 ALA A C 1
ATOM 692 O O . ALA A 1 88 ? -2.886 2.596 2.544 1.00 83.12 88 ALA A O 1
ATOM 693 N N . ARG A 1 89 ? -3.440 0.613 1.649 1.00 79.25 89 ARG A N 1
ATOM 694 C CA . ARG A 1 89 ? -3.545 1.138 0.285 1.00 79.25 89 ARG A CA 1
ATOM 695 C C . ARG A 1 89 ? -4.810 1.993 0.158 1.00 79.25 89 ARG A C 1
ATOM 697 O O . ARG A 1 89 ? -5.792 1.761 0.864 1.00 79.25 89 ARG A O 1
ATOM 704 N N . ARG A 1 90 ? -4.790 2.953 -0.772 1.00 77.50 90 ARG A N 1
ATOM 705 C CA . ARG A 1 90 ? -5.940 3.818 -1.072 1.00 77.50 90 ARG A CA 1
ATOM 706 C C . ARG A 1 90 ? -7.178 2.959 -1.361 1.00 77.50 90 ARG A C 1
ATOM 708 O O . ARG A 1 90 ? -7.120 2.076 -2.211 1.00 77.50 90 ARG A O 1
ATOM 715 N N . GLY A 1 91 ? -8.271 3.219 -0.644 1.00 82.38 91 GLY A N 1
ATOM 716 C CA . GLY A 1 91 ? -9.546 2.506 -0.802 1.00 82.38 91 GLY A CA 1
ATOM 717 C C . GLY A 1 91 ? -9.692 1.210 0.007 1.00 82.38 91 GLY A C 1
ATOM 718 O O . GLY A 1 91 ? -10.690 0.511 -0.152 1.00 82.38 91 GLY A O 1
ATOM 719 N N . ALA A 1 92 ? -8.738 0.857 0.873 1.00 87.81 92 ALA A N 1
ATOM 720 C CA . ALA A 1 92 ? -8.913 -0.288 1.762 1.00 87.81 92 ALA A CA 1
ATOM 721 C C . ALA A 1 92 ? -9.920 0.025 2.885 1.00 87.81 92 ALA A C 1
ATOM 723 O O . ALA A 1 92 ? -9.747 0.985 3.627 1.00 87.81 92 ALA A O 1
ATOM 724 N N . ARG A 1 93 ? -10.939 -0.831 3.031 1.00 91.81 93 ARG A N 1
ATOM 725 C CA . ARG A 1 93 ? -12.034 -0.685 4.015 1.00 91.81 93 ARG A CA 1
ATOM 726 C C . ARG A 1 93 ? -11.820 -1.476 5.311 1.00 91.81 93 ARG A C 1
ATOM 728 O O . ARG A 1 93 ? -12.446 -1.207 6.330 1.00 91.81 93 ARG A O 1
ATOM 735 N N . PHE A 1 94 ? -10.933 -2.474 5.277 1.00 93.44 94 PHE A N 1
ATOM 736 C CA . PHE A 1 94 ? -10.729 -3.417 6.377 1.00 93.44 94 PHE A CA 1
ATOM 737 C C . PHE A 1 94 ? -9.250 -3.572 6.719 1.00 93.44 94 PHE A C 1
ATOM 739 O O . PHE A 1 94 ? -8.422 -3.745 5.824 1.00 93.44 94 PHE A O 1
ATOM 746 N N . CYS A 1 95 ? -8.936 -3.591 8.017 1.00 91.62 95 CYS A N 1
ATOM 747 C CA . CYS A 1 95 ? -7.561 -3.705 8.513 1.00 91.62 95 CYS A CA 1
ATOM 748 C C . CYS A 1 95 ? -6.925 -5.082 8.296 1.00 91.62 95 CYS A C 1
ATOM 750 O O . CYS A 1 95 ? -5.705 -5.216 8.331 1.00 91.62 95 CYS A O 1
ATOM 752 N N . SER A 1 96 ? -7.735 -6.114 8.064 1.00 91.81 96 SER A N 1
ATOM 753 C CA . SER A 1 96 ? -7.267 -7.477 7.833 1.00 91.81 96 SER A CA 1
ATOM 754 C C . SER A 1 96 ? -8.258 -8.278 6.992 1.00 91.81 96 SER A C 1
ATOM 756 O O . SER A 1 96 ? -9.441 -7.940 6.876 1.00 91.81 96 SER A O 1
ATOM 758 N N . THR A 1 97 ? -7.785 -9.392 6.429 1.00 92.00 97 THR A N 1
ATOM 759 C CA . THR A 1 97 ? -8.650 -10.371 5.754 1.00 92.00 97 THR A CA 1
ATOM 760 C C . THR A 1 97 ? -9.713 -10.924 6.699 1.00 92.00 97 THR A C 1
ATOM 762 O O . THR A 1 97 ? -10.853 -11.082 6.278 1.00 92.00 97 THR A O 1
ATOM 765 N N . ALA A 1 98 ? -9.390 -11.127 7.979 1.00 92.56 98 ALA A N 1
ATOM 766 C CA . ALA A 1 98 ? -10.357 -11.576 8.977 1.00 92.56 98 ALA A CA 1
ATOM 767 C C . ALA A 1 98 ? -11.512 -10.573 9.156 1.00 92.56 98 ALA A C 1
ATOM 769 O O . ALA A 1 98 ? -12.671 -10.971 9.090 1.00 92.56 98 ALA A O 1
ATOM 770 N N . CYS A 1 99 ? -11.220 -9.271 9.290 1.00 92.88 99 CYS A N 1
ATOM 771 C CA . CYS A 1 99 ? -12.254 -8.230 9.404 1.00 92.88 99 CYS A CA 1
ATOM 772 C C . CYS A 1 99 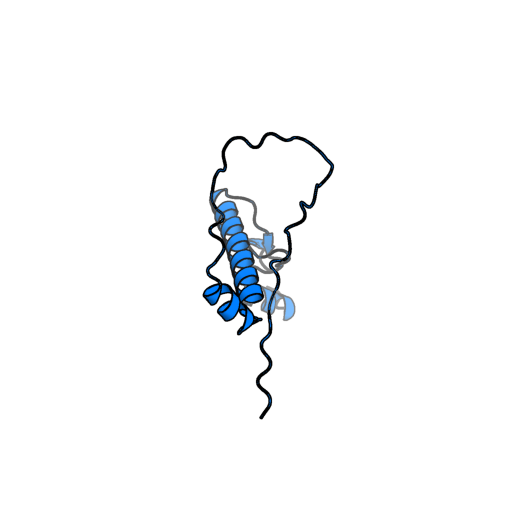? -13.135 -8.138 8.153 1.00 92.88 99 CYS A C 1
ATOM 774 O O . CYS A 1 99 ? -14.350 -8.000 8.267 1.00 92.88 99 CYS A O 1
ATOM 776 N N . ARG A 1 100 ? -12.533 -8.270 6.966 1.00 93.00 100 ARG A N 1
ATOM 777 C CA . ARG A 1 100 ? -13.261 -8.310 5.692 1.00 93.00 100 ARG A CA 1
ATOM 778 C C . ARG A 1 100 ? -14.199 -9.514 5.609 1.00 93.00 100 ARG A C 1
ATOM 780 O O . ARG A 1 100 ? -15.365 -9.361 5.266 1.00 93.00 100 ARG A O 1
ATOM 787 N N . VAL A 1 101 ? -13.706 -10.706 5.941 1.00 93.19 101 VAL A N 1
ATOM 788 C CA . VAL A 1 101 ? -14.511 -11.936 5.924 1.00 93.19 101 VAL A CA 1
ATOM 789 C C . VAL A 1 101 ? -15.641 -11.864 6.952 1.00 93.19 101 VAL A C 1
ATOM 791 O O . VAL A 1 101 ? -16.771 -12.199 6.615 1.00 93.19 101 VAL A O 1
ATOM 794 N N . ALA A 1 102 ? -15.369 -11.384 8.168 1.00 91.38 102 ALA A N 1
ATOM 795 C CA . ALA A 1 102 ? -16.378 -11.203 9.213 1.00 91.38 102 ALA A CA 1
ATOM 796 C C . ALA A 1 102 ? -17.489 -10.228 8.786 1.00 91.38 102 ALA A C 1
ATOM 798 O O . ALA A 1 102 ? -18.670 -10.521 8.966 1.00 91.38 102 ALA A O 1
ATOM 799 N N . ALA A 1 103 ? -17.117 -9.107 8.156 1.00 90.50 103 ALA A N 1
ATOM 800 C CA . ALA A 1 103 ? -18.071 -8.143 7.613 1.00 90.50 103 ALA A CA 1
ATOM 801 C C . ALA A 1 103 ? -18.962 -8.756 6.518 1.00 90.50 103 ALA A C 1
ATOM 803 O O . ALA A 1 103 ? -20.170 -8.551 6.534 1.00 90.50 103 ALA A O 1
ATOM 804 N N . HIS A 1 104 ? -18.394 -9.554 5.606 1.00 88.56 104 HIS A N 1
ATOM 805 C CA . HIS A 1 104 ? -19.161 -10.214 4.541 1.00 88.56 104 HIS A CA 1
ATOM 806 C C . HIS A 1 104 ? -20.034 -11.371 5.025 1.00 88.56 104 HIS A C 1
ATOM 808 O O . HIS A 1 104 ? -21.096 -11.610 4.461 1.00 88.56 104 HIS A O 1
ATOM 814 N N . ARG A 1 105 ? -19.598 -12.104 6.052 1.00 88.56 105 ARG A N 1
ATOM 815 C CA . ARG A 1 105 ? -20.350 -13.237 6.608 1.00 88.56 105 ARG A CA 1
ATOM 816 C C . ARG A 1 105 ? -21.461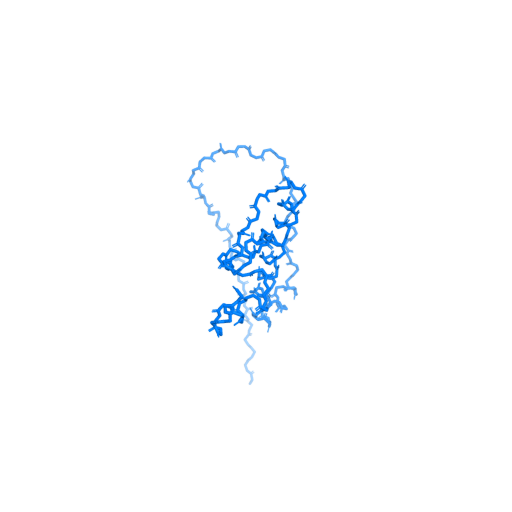 -12.809 7.567 1.00 88.56 105 ARG A C 1
ATOM 818 O O . ARG A 1 105 ? -22.094 -13.675 8.157 1.00 88.56 105 ARG A O 1
ATOM 825 N N . GLY A 1 106 ? -21.672 -11.502 7.750 1.00 70.88 106 GLY A N 1
ATOM 826 C CA . GLY A 1 106 ? -22.671 -10.982 8.678 1.00 70.88 106 GLY A CA 1
ATOM 827 C C . GLY A 1 106 ? -22.423 -11.427 10.118 1.00 70.88 106 GLY A C 1
ATOM 828 O O . GLY A 1 106 ? -23.375 -11.517 10.883 1.00 70.88 106 GLY A O 1
ATOM 829 N N . SER A 1 107 ? -21.172 -11.738 10.497 1.00 59.81 107 SER A N 1
ATOM 830 C CA . SER A 1 107 ? -20.890 -12.164 11.868 1.00 59.81 107 SER A CA 1
ATOM 831 C C . SER A 1 107 ? -20.945 -10.938 12.774 1.00 59.81 107 SER A C 1
ATOM 833 O O . SER A 1 107 ? -19.937 -10.274 13.005 1.00 59.81 107 SER A O 1
ATOM 835 N N . THR A 1 108 ? -22.143 -10.604 13.230 1.00 52.31 108 THR A N 1
ATOM 836 C CA . THR A 1 108 ? -22.419 -9.673 14.318 1.00 52.31 108 THR A CA 1
ATOM 837 C C . THR A 1 108 ? -21.834 -10.240 15.613 1.00 52.31 108 THR A C 1
ATOM 839 O O . THR A 1 108 ? -22.431 -11.110 16.237 1.00 52.31 108 THR A O 1
ATOM 842 N N . THR A 1 109 ? -20.634 -9.797 15.985 1.00 53.16 109 THR A N 1
ATOM 843 C CA . THR A 1 109 ? -20.389 -9.405 17.385 1.00 53.16 109 THR A CA 1
ATOM 844 C C . THR A 1 109 ? -21.069 -8.080 17.637 1.00 53.16 109 THR A C 1
ATOM 846 O O . THR A 1 109 ? -20.912 -7.224 16.726 1.00 53.16 109 THR A O 1
#

Sequence (109 aa):
MVKRKIKMKPTEWSTLQVDGHLGQAAGMGDVFEIMPPEYVEALVAEPDIVPALRAHETALRQFRKRVEALQNGEPGTECERCGKRFHARRGARFCSTACRVAAHRGSTT

Foldseek 3Di:
DDDDDDDDDPDDPPDPPDPDDDDDPPDDPDDPPPPDVVVVVVCVVPVCPVVVVVVVVVVVVLVVVLVVCVVVVPFADAAPQPRDGDHDPPPDRHPDPVSVVCVVVVVDD

Radius of gyration: 26.31 Å; chains: 1; bounding box: 49×46×70 Å

pLDDT: mean 70.77, std 21.26, range [34.56, 94.56]

Secondary structure (DSSP, 8-state):
-------------------S------S---------HHHHHHHHHSTTHHHHHHHHHHHHHHHHHHHHHHHTT--PEEPTTT--EE--STT---SSHHHHHHHHTT---

Organism: NCBI:txid1778590